Protein 7NP9 (pdb70)

Radius of gyration: 13.71 Å; Cα contacts (8 Å, |Δi|>4): 344; chains: 1; bounding box: 29×24×45 Å

Sequence (123 aa):
MQVQLVETGGGLLVQAGGSLRLSSCAAASGNINSSFNAMGWFRQAPGKQQRELVAAITFGGRRTNYADSVKKGRFTISRDNTKGSVYLQMNSLKPEDTAVYYYCAASENNLLTGVWHYYWGRRGTQVTVSSLE

Structure (mmCIF, N/CA/C/O backbone):
data_7NP9
#
_entry.id   7NP9
#
_cell.length_a   82.781
_cell.length_b   82.781
_cell.length_c   72.456
_cell.angle_alpha   90.000
_cell.angle_beta   90.000
_cell.angle_gamma   90.000
#
_symmetry.space_group_name_H-M   'I 41 2 2'
#
loop_
_entity.id
_entity.type
_entity.pdbx_description
1 polymer hCR3Nb1
2 non-polymer 'SULFATE ION'
3 water water
#
loop_
_atom_site.group_PDB
_atom_site.id
_atom_site.type_symbol
_atom_site.label_atom_id
_atom_site.label_alt_id
_atom_site.label_comp_id
_atom_site.label_asym_id
_atom_site.label_entity_id
_atom_site.label_seq_id
_atom_site.pdbx_PDB_ins_code
_atom_site.Cartn_x
_atom_site.Cartn_y
_atom_site.Cartn_z
_atom_site.occupancy
_atom_site.B_iso_or_equiv
_atom_site.auth_seq_id
_atom_site.auth_comp_id
_atom_site.auth_asym_id
_atom_site.auth_atom_id
_atom_site.pdbx_PDB_model_num
ATOM 1 N N . MET A 1 1 ? 25.32740 -12.59011 -43.84581 1.000 32.12729 1 MET C N 1
ATOM 2 C CA . MET A 1 1 ? 24.59376 -13.02435 -42.61745 1.000 32.11516 1 MET C CA 1
ATOM 3 C C . MET A 1 1 ? 23.46001 -12.04208 -42.32230 1.000 32.10699 1 MET C C 1
ATOM 4 O O . MET A 1 1 ? 23.62577 -10.83065 -42.44409 1.000 32.03332 1 MET C O 1
ATOM 20 N N . GLN A 1 2 ? 22.31212 -12.58179 -41.93353 1.000 31.81575 2 GLN C N 1
ATOM 21 C CA . GLN A 1 2 ? 21.19008 -11.76212 -41.49273 1.000 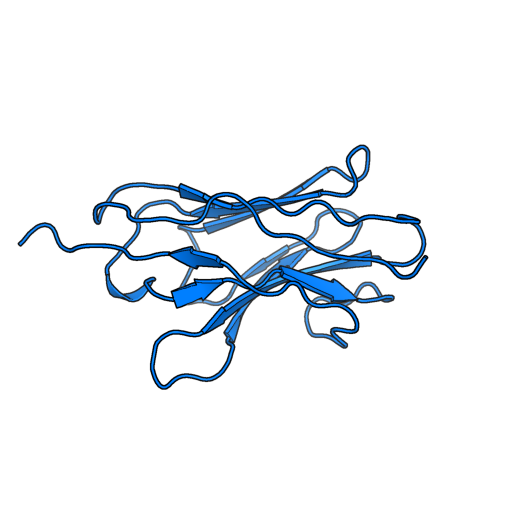33.61466 2 GLN C CA 1
ATOM 22 C C . GLN A 1 2 ? 21.54282 -11.05178 -40.19149 1.000 27.66006 2 GLN C C 1
ATOM 23 O O . GLN A 1 2 ? 22.29163 -11.57732 -39.36769 1.000 26.62020 2 GLN C O 1
ATOM 37 N N . VAL A 1 3 ? 20.99226 -9.84274 -40.00921 1.000 21.56379 3 VAL C N 1
ATOM 38 C CA . VAL A 1 3 ? 21.19631 -9.10922 -38.76799 1.000 20.56683 3 VAL C CA 1
ATOM 39 C C . VAL A 1 3 ? 20.69132 -9.93817 -37.60136 1.000 17.03511 3 VAL C C 1
ATOM 40 O O . VAL A 1 3 ? 19.59265 -10.51353 -37.65119 1.000 19.24378 3 VAL C O 1
ATOM 53 N N . GLN A 1 4 ? 21.49503 -9.98188 -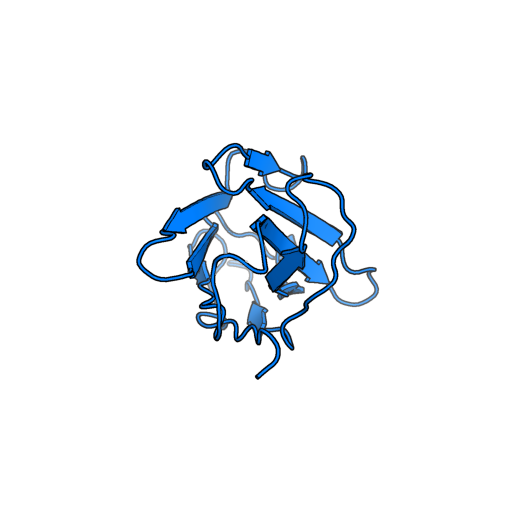36.52103 1.000 16.53450 4 GLN C N 1
ATOM 54 C CA . GLN A 1 4 ? 21.16600 -10.69838 -35.29566 1.000 16.39706 4 GLN C CA 1
ATOM 55 C C . GLN A 1 4 ? 21.28700 -9.78234 -34.07889 1.000 14.52419 4 GLN C C 1
ATOM 56 O O . GLN A 1 4 ? 22.23971 -9.02739 -33.94954 1.000 14.77773 4 GLN C O 1
ATOM 70 N N . LEU A 1 5 ? 20.33901 -9.89458 -33.16203 1.000 13.85340 5 LEU C N 1
ATOM 71 C CA . LEU A 1 5 ? 20.26657 -9.06374 -31.96579 1.000 13.25380 5 LEU C CA 1
ATOM 72 C C . LEU A 1 5 ? 20.45382 -9.94564 -30.73915 1.000 13.90405 5 LEU C C 1
ATOM 73 O O . LEU A 1 5 ? 19.75377 -10.94599 -30.59277 1.000 16.14178 5 LEU C O 1
ATOM 89 N N . VAL A 1 6 ? 21.38462 -9.57075 -29.86076 1.000 14.89506 6 VAL C N 1
ATOM 90 C CA . VAL A 1 6 ? 21.62271 -10.26628 -28.59250 1.000 16.30419 6 VAL C CA 1
ATOM 91 C C . VAL A 1 6 ? 21.60344 -9.24806 -27.46516 1.000 15.40076 6 VAL C C 1
ATOM 92 O O . VAL A 1 6 ? 22.43943 -8.33759 -27.43417 1.000 17.35231 6 VAL C O 1
ATOM 105 N N . GLU A 1 7 ? 20.65852 -9.39739 -26.54248 1.000 13.49421 7 GLU C N 1
ATOM 106 C CA . GLU A 1 7 ? 20.52677 -8.46060 -25.44341 1.000 12.66044 7 GLU C CA 1
ATOM 107 C C . GLU A 1 7 ? 21.46556 -8.87204 -24.31906 1.000 13.22383 7 GLU C C 1
ATOM 108 O O . GLU A 1 7 ? 21.62663 -10.05766 -24.05229 1.000 17.72114 7 GLU C O 1
ATOM 120 N N . THR A 1 8 ? 22.06157 -7.89319 -23.64575 1.000 13.55145 8 THR C N 1
ATOM 121 C CA . THR A 1 8 ? 22.88854 -8.14191 -22.47145 1.000 15.35042 8 THR C CA 1
ATOM 122 C C . THR A 1 8 ? 22.40839 -7.22248 -21.35405 1.000 15.03572 8 THR C C 1
ATOM 123 O O . THR A 1 8 ? 21.77182 -6.19423 -21.58909 1.000 14.55369 8 THR C O 1
ATOM 134 N N . GLY A 1 9 ? 22.71937 -7.60929 -20.12474 1.000 16.86193 9 GLY C N 1
ATOM 135 C CA . GLY A 1 9 ? 22.45657 -6.77793 -18.96580 1.000 16.55312 9 GLY C CA 1
ATOM 136 C C . GLY A 1 9 ? 21.33939 -7.23831 -18.05511 1.000 18.08907 9 GLY C C 1
ATOM 137 O O . GLY A 1 9 ? 21.16504 -6.65611 -16.96808 1.000 19.09244 9 GLY C O 1
ATOM 141 N N . GLY A 1 10 ? 20.59066 -8.26226 -18.43280 1.000 19.24235 10 GLY C N 1
ATOM 142 C CA . GLY A 1 10 ? 19.48705 -8.70354 -17.60139 1.000 20.16131 10 GLY C CA 1
ATOM 143 C C . GLY A 1 10 ? 19.94213 -9.28704 -16.27282 1.000 19.79982 10 GLY C C 1
ATOM 144 O O . GLY A 1 10 ? 21.09357 -9.70347 -16.08525 1.000 22.23469 10 GLY C O 1
ATOM 148 N N . GLY A 1 11 ? 19.02361 -9.28061 -15.31366 1.000 19.08799 11 GLY C N 1
ATOM 149 C CA . GLY A 1 11 ? 19.25753 -9.96214 -14.05923 1.000 20.44512 11 GLY C CA 1
ATOM 150 C C . GLY A 1 11 ? 18.28704 -9.51018 -12.98058 1.000 22.04859 11 GLY C C 1
ATOM 151 O O . GLY A 1 11 ? 17.21778 -8.97381 -13.26189 1.000 20.46130 11 GLY C O 1
ATOM 155 N N . LEU A 1 12 ? 18.67579 -9.78770 -11.74021 1.000 26.18039 12 LEU C N 1
ATOM 156 C CA A LEU A 1 12 ? 17.87393 -9.42386 -10.58724 0.512 27.47126 12 LEU C CA 1
ATOM 157 C CA B LEU A 1 12 ? 17.87185 -9.42399 -10.58516 0.488 27.79565 12 LEU C CA 1
ATOM 158 C C . LEU A 1 12 ? 18.33328 -8.06761 -10.07098 1.000 28.41990 12 LEU C C 1
ATOM 159 O O . LEU A 1 12 ? 19.53482 -7.80547 -9.96446 1.000 33.65438 12 LEU C O 1
ATOM 188 N N . VAL A 1 13 ? 17.37093 -7.20791 -9.74129 1.000 23.74281 13 VAL C N 1
ATOM 189 C CA . VAL A 1 13 ? 17.64502 -5.85253 -9.28107 1.000 22.58074 13 VAL C CA 1
ATOM 190 C C . VAL A 1 13 ? 16.66906 -5.50266 -8.16639 1.000 20.11633 13 VAL C C 1
ATOM 191 O O . VAL A 1 13 ? 15.53203 -5.98316 -8.12841 1.000 19.30230 13 VAL C O 1
ATOM 204 N N . GLN A 1 14 ? 17.13349 -4.68237 -7.23316 1.000 19.43088 14 GLN C N 1
ATOM 205 C CA . GLN A 1 14 ? 16.28539 -4.26463 -6.13041 1.000 17.85024 14 GLN C CA 1
ATOM 206 C C . GLN A 1 14 ? 15.44394 -3.06393 -6.53312 1.000 18.69107 14 GLN C C 1
ATOM 207 O O . GLN A 1 14 ? 15.91933 -2.16794 -7.22937 1.000 18.60914 14 GLN C O 1
ATOM 221 N N . ALA A 1 15 ? 14.18433 -3.04711 -6.08453 1.000 18.99063 15 ALA C N 1
ATOM 222 C CA . ALA A 1 15 ? 13.31614 -1.90138 -6.32707 1.000 19.84623 15 ALA C CA 1
ATOM 223 C C . ALA A 1 15 ? 13.99103 -0.61176 -5.86447 1.000 18.82202 15 ALA C C 1
ATOM 224 O O . ALA A 1 15 ? 14.59841 -0.55691 -4.78708 1.000 19.80565 15 ALA C O 1
ATOM 231 N N . GLY A 1 16 ? 13.83573 0.43944 -6.67272 1.000 17.47547 16 GLY C N 1
ATOM 232 C CA . GLY A 1 16 ? 14.51368 1.69617 -6.48116 1.000 16.84188 16 GLY C CA 1
ATOM 233 C C . GLY A 1 16 ? 15.85968 1.76923 -7.14276 1.000 16.51237 16 GLY C C 1
ATOM 234 O O 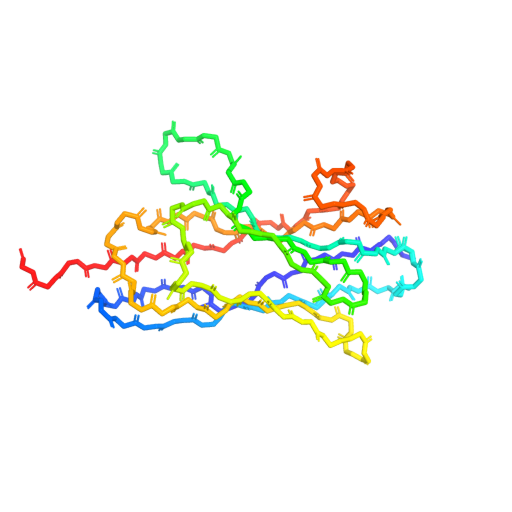. GLY A 1 16 ? 16.39420 2.87098 -7.30479 1.000 18.11277 16 GLY C O 1
ATOM 238 N N . GLY A 1 17 ? 16.40515 0.63145 -7.56334 1.000 17.38172 17 GLY C N 1
ATOM 239 C CA . GLY A 1 17 ? 17.68971 0.59020 -8.21245 1.000 17.11988 17 GLY C CA 1
ATOM 240 C C . GLY A 1 17 ? 17.55972 0.85328 -9.69501 1.000 14.32928 17 GLY C C 1
ATOM 241 O O . GLY A 1 17 ? 16.53207 1.31438 -10.19578 1.000 15.19303 17 GLY C O 1
ATOM 245 N N . SER A 1 18 ? 18.63084 0.52686 -10.40301 1.000 13.91815 18 SER C N 1
ATOM 246 C CA . SER A 1 18 ? 18.72475 0.81955 -11.82376 1.000 15.02121 18 SER C CA 1
ATOM 247 C C . SER A 1 18 ? 19.46087 -0.29353 -12.54851 1.000 13.57092 18 SER C C 1
ATOM 248 O O . SER A 1 18 ? 20.16470 -1.10563 -11.94436 1.000 15.18835 18 SER C O 1
ATOM 256 N N . LEU A 1 19 ? 19.27163 -0.33715 -13.86175 1.000 13.83474 19 LEU C N 1
ATOM 257 C CA . LEU A 1 19 ? 19.86377 -1.38020 -14.68069 1.000 13.30569 19 LEU C CA 1
ATOM 258 C C . LEU A 1 19 ? 19.95500 -0.82220 -16.08885 1.000 12.69701 19 LEU C C 1
ATOM 259 O O . LEU A 1 19 ? 19.03188 -0.14809 -16.54499 1.000 14.56606 19 LEU C O 1
ATOM 275 N N . ARG A 1 20 ? 21.04273 -1.13448 -16.77930 1.000 11.68414 20 ARG C N 1
ATOM 276 C CA . ARG A 1 20 ? 21.21730 -0.81806 -18.19089 1.000 11.75681 20 ARG C CA 1
ATOM 277 C C . ARG A 1 20 ? 21.18654 -2.10352 -19.00067 1.000 11.52430 20 ARG C C 1
ATOM 278 O O . ARG A 1 20 ? 21.95416 -3.03783 -18.72019 1.000 13.07421 20 ARG C O 1
ATOM 299 N N . LEU A 1 21 ? 20.30253 -2.15208 -20.00005 1.000 10.84377 21 LEU C N 1
ATOM 300 C CA . LEU A 1 21 ? 20.31780 -3.21094 -20.98992 1.000 11.18855 21 LEU C CA 1
ATOM 301 C C . LEU A 1 21 ? 20.99229 -2.67840 -22.24738 1.000 10.18528 21 LEU C C 1
ATOM 302 O O . LEU A 1 21 ? 20.87015 -1.49697 -22.58302 1.000 11.03215 21 LEU C O 1
ATOM 318 N N . SER A 1 22 ? 21.67573 -3.56669 -22.96125 1.000 10.78198 22 SER C N 1
ATOM 319 C CA A SER A 1 22 ? 22.36909 -3.20963 -24.19189 0.675 10.82779 22 SER C CA 1
ATOM 320 C CA B SER A 1 22 ? 22.33888 -3.19276 -24.19930 0.325 12.59235 22 SER C CA 1
ATOM 321 C C . SER A 1 22 ? 22.08203 -4.25904 -25.25234 1.000 12.00045 22 SER C C 1
ATOM 322 O O . SER A 1 22 ? 21.80957 -5.41769 -24.95063 1.000 13.32049 22 SER C O 1
ATOM 337 N N . CYS A 1 23 ? 22.16930 -3.84573 -26.50583 1.000 11.62820 23 CYS C N 1
ATOM 338 C CA . CYS A 1 23 ? 22.04572 -4.78833 -27.60148 1.000 12.49311 23 CYS C CA 1
ATOM 339 C C . CYS A 1 23 ? 22.87929 -4.28652 -28.75835 1.000 14.48696 23 CYS C C 1
ATOM 340 O O . CYS A 1 23 ? 22.70979 -3.15076 -29.19368 1.000 13.43314 23 CYS C O 1
ATOM 348 N N A ALA A 1 24 ? 23.78971 -5.14584 -29.17840 0.569 17.75869 24 ALA C N 1
ATOM 349 N N B ALA A 1 24 ? 23.73600 -5.13729 -29.31529 0.431 16.15119 24 ALA C N 1
ATOM 350 C CA A ALA A 1 24 ? 24.52652 -4.98528 -30.40772 0.569 20.04717 24 ALA C CA 1
ATOM 351 C CA B ALA A 1 24 ? 24.60380 -4.74912 -30.42968 0.431 18.16296 24 ALA C CA 1
ATOM 352 C C A ALA A 1 24 ? 23.77826 -5.72980 -31.50306 0.569 16.26791 24 ALA C C 1
ATOM 353 C C B ALA A 1 24 ? 24.31958 -5.64434 -31.63340 0.431 16.60846 24 ALA C C 1
ATOM 354 O O A ALA A 1 24 ? 23.37380 -6.90044 -31.34291 0.569 14.37590 24 ALA C O 1
ATOM 355 O O B ALA A 1 24 ? 24.71949 -6.81064 -31.64642 0.431 16.57023 24 ALA C O 1
ATOM 368 N N . ALA A 1 25 ? 23.64100 -5.07517 -32.63384 1.000 14.32030 25 ALA C N 1
ATOM 369 C CA . ALA A 1 25 ? 23.15312 -5.76263 -33.80814 1.000 13.74354 25 ALA C CA 1
ATOM 370 C C . ALA A 1 25 ? 24.32991 -6.16353 -34.67786 1.000 13.56678 25 ALA C C 1
ATOM 371 O O . ALA A 1 25 ? 25.17836 -5.33657 -35.03638 1.000 15.33490 25 ALA C O 1
ATOM 379 N N . SER A 1 26 ? 24.39616 -7.44205 -35.00031 1.000 12.81310 26 SER C N 1
ATOM 380 C CA . SER A 1 26 ? 25.44209 -7.89414 -35.89403 1.000 12.42076 26 SER C CA 1
ATOM 381 C C . SER A 1 26 ? 25.05841 -7.66642 -37.34850 1.000 14.30319 26 SER C C 1
ATOM 382 O O . SER A 1 26 ? 23.88684 -7.55542 -37.71902 1.000 20.12234 26 SER C O 1
ATOM 390 N N . GLY A 1 27 ? 26.08014 -7.62654 -38.18286 1.000 12.98341 27 GLY C N 1
ATOM 391 C CA . GLY A 1 27 ? 25.87912 -7.45866 -39.60689 1.000 14.17356 27 GLY C CA 1
ATOM 392 C C . GLY A 1 27 ? 25.92116 -6.00885 -40.02311 1.000 12.12749 27 GLY C C 1
ATOM 393 O O . GLY A 1 27 ? 26.56899 -5.18521 -39.37690 1.000 12.21052 27 GLY C O 1
ATOM 397 N N . ASN A 1 28 ? 25.22262 -5.70512 -41.11326 1.000 11.52186 28 ASN C N 1
ATOM 398 C CA . ASN A 1 28 ? 25.33098 -4.42139 -41.79743 1.000 10.61548 28 ASN C CA 1
ATOM 399 C C . ASN A 1 28 ? 24.38458 -3.41013 -41.15644 1.000 10.84086 28 ASN C C 1
ATOM 400 O O . ASN A 1 28 ? 23.17045 -3.52599 -41.29662 1.000 12.00529 28 ASN C O 1
ATOM 411 N N . ILE A 1 29 ? 24.95117 -2.37410 -40.53081 1.000 11.78489 29 ILE C N 1
ATOM 412 C CA . ILE A 1 29 ? 24.16702 -1.29658 -39.92050 1.000 13.51282 29 ILE C CA 1
ATOM 413 C C . ILE A 1 29 ? 23.22960 -0.62689 -40.91850 1.000 14.35142 29 ILE C C 1
ATOM 414 O O . ILE A 1 29 ? 22.18719 -0.09423 -40.52633 1.000 17.27891 29 ILE C O 1
ATOM 430 N N . ASN A 1 30 ? 23.57308 -0.61601 -42.21063 1.000 14.77817 30 ASN C N 1
ATOM 431 C CA . ASN A 1 30 ? 22.67121 -0.00585 -43.18408 1.000 16.78989 30 ASN C CA 1
ATOM 432 C C . ASN A 1 30 ? 21.36099 -0.76449 -43.31556 1.000 16.10009 30 ASN C C 1
ATOM 433 O O . ASN A 1 30 ? 20.37151 -0.18017 -43.76689 1.000 20.05014 30 ASN C O 1
ATOM 444 N N A SER A 1 31 ? 21.29461 -2.05224 -42.92047 0.669 14.17331 31 SER C N 1
ATOM 445 N N B SER A 1 31 ? 21.35548 -2.04180 -42.98392 0.331 15.08409 31 SER C N 1
ATOM 446 C CA A SER A 1 31 ? 20.10199 -2.90193 -43.08174 0.669 15.70450 31 SER C CA 1
ATOM 447 C CA B SER A 1 31 ? 20.14817 -2.82150 -43.17020 0.331 15.83601 31 SER C CA 1
ATOM 448 C C A SER A 1 31 ? 19.06685 -2.75905 -41.98030 0.669 16.21259 31 SER C C 1
ATOM 449 C C B SER A 1 31 ? 19.00953 -2.28268 -42.31755 0.331 11.23685 31 SER C C 1
ATOM 450 O O A 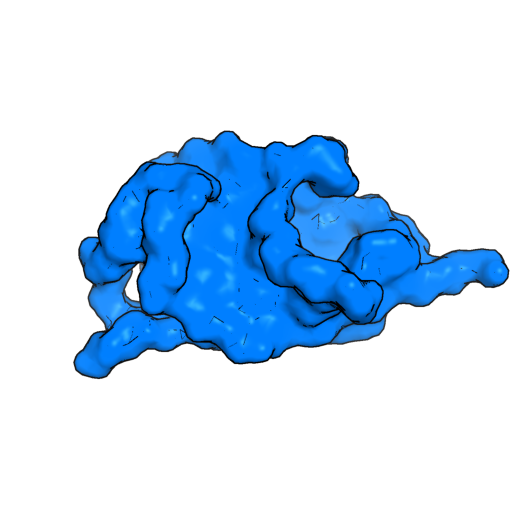SER A 1 31 ? 18.07618 -3.53648 -41.91378 0.669 16.01462 31 SER C O 1
ATOM 451 O O B SER A 1 31 ? 17.87312 -2.24165 -42.78511 0.331 7.76761 31 SER C O 1
ATOM 466 N N . PHE A 1 32 ? 19.29617 -1.83466 -41.07122 1.000 10.94851 32 PHE C N 1
ATOM 467 C CA . PHE A 1 32 ? 18.27679 -1.52107 -40.08318 1.000 10.99387 32 PHE C CA 1
ATOM 468 C C . PHE A 1 32 ? 18.34276 -0.05827 -39.69611 1.000 9.88084 32 PHE C C 1
ATOM 469 O O . PHE A 1 32 ? 19.33441 0.63057 -39.90945 1.000 11.45312 32 PHE C O 1
ATOM 487 N N . ASN A 1 33 ? 17.24810 0.41254 -39.11392 1.000 9.84320 33 ASN C N 1
ATOM 488 C CA . ASN A 1 33 ? 17.13365 1.81208 -38.73526 1.000 9.45792 33 ASN C CA 1
ATOM 489 C C . ASN A 1 33 ? 16.54753 1.89980 -37.33213 1.000 9.21211 33 ASN C C 1
ATOM 490 O O . ASN A 1 33 ? 17.30226 1.95641 -36.35758 1.000 10.57117 33 ASN C O 1
ATOM 501 N N . ALA A 1 34 ? 15.21882 1.89114 -37.21145 1.000 9.28602 34 ALA C N 1
ATOM 502 C CA . ALA A 1 34 ? 14.61206 1.98984 -35.88906 1.000 9.17101 34 ALA C CA 1
ATOM 503 C C . ALA A 1 34 ? 14.93986 0.76576 -35.04774 1.000 8.49641 34 ALA C C 1
ATOM 504 O O . ALA A 1 34 ? 15.01880 -0.35847 -35.53960 1.000 9.07923 34 ALA C O 1
ATOM 511 N N . MET A 1 35 ? 15.13883 1.01501 -33.75180 1.000 8.79652 35 MET C N 1
ATOM 512 C CA . MET A 1 35 ? 15.34855 -0.03741 -32.78840 1.000 8.98820 35 MET C CA 1
ATOM 513 C C . MET A 1 35 ? 14.41156 0.23323 -31.61658 1.000 9.23097 35 MET C C 1
ATOM 514 O O . MET A 1 35 ? 14.00477 1.35603 -31.36414 1.000 10.02881 35 MET C O 1
ATOM 528 N N . GLY A 1 36 ? 14.07919 -0.81414 -30.88303 1.000 10.20511 36 GLY C N 1
ATOM 529 C CA . GLY A 1 36 ? 13.18694 -0.66020 -29.75278 1.000 11.71497 36 GLY C CA 1
ATOM 530 C C . GLY A 1 36 ? 13.40991 -1.73254 -28.71799 1.000 10.39999 36 GLY C C 1
ATOM 531 O O . GLY A 1 36 ? 14.05472 -2.75370 -28.95781 1.000 11.21341 36 GLY C O 1
ATOM 535 N N . TRP A 1 37 ? 12.82850 -1.47504 -27.55257 1.000 8.61750 37 TRP C N 1
ATOM 536 C CA . TRP A 1 37 ? 12.78460 -2.42948 -26.45570 1.000 8.74005 37 TRP C CA 1
ATOM 537 C C . TRP A 1 37 ? 11.33233 -2.72887 -26.13945 1.000 9.57400 37 TRP C C 1
ATOM 538 O O . TRP A 1 37 ? 10.53665 -1.81964 -25.87567 1.000 9.82316 37 TRP C O 1
ATOM 559 N N . PHE A 1 38 ? 11.02032 -4.01781 -26.14530 1.000 9.54661 38 PHE C N 1
ATOM 560 C CA . PHE A 1 38 ? 9.73649 -4.56176 -25.75016 1.000 9.59868 38 PHE C CA 1
ATOM 561 C C . PHE A 1 38 ? 9.91701 -5.25523 -24.41012 1.000 9.42675 38 PHE C C 1
ATOM 562 O O . PHE A 1 38 ? 11.01447 -5.71784 -24.10059 1.000 10.80949 38 PHE C O 1
ATOM 579 N N . ARG A 1 39 ? 8.84193 -5.35264 -23.65114 1.000 9.58086 39 ARG C N 1
ATOM 580 C CA . ARG A 1 39 ? 8.87820 -6.15094 -22.43964 1.000 10.28915 39 ARG C CA 1
ATOM 581 C C . ARG A 1 39 ? 7.61393 -6.97010 -22.32312 1.000 9.71501 39 ARG C C 1
ATOM 582 O O . ARG A 1 39 ? 6.51574 -6.48553 -22.61246 1.000 11.07992 39 ARG C O 1
ATOM 603 N N . GLN A 1 40 ? 7.78722 -8.20055 -21.86502 1.000 9.49917 40 GLN C N 1
ATOM 604 C CA . GLN A 1 40 ? 6.69040 -9.13742 -21.65998 1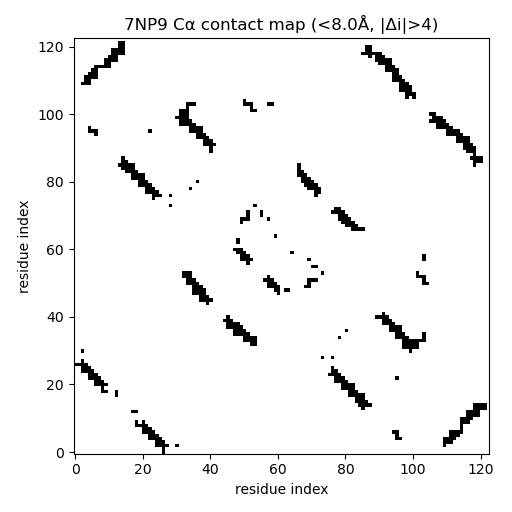.000 9.30256 40 GLN C CA 1
ATOM 605 C C . GLN A 1 40 ? 6.70788 -9.59465 -20.20758 1.000 9.40552 40 GLN C C 1
ATOM 606 O O . GLN A 1 40 ? 7.53850 -10.43017 -19.83293 1.000 10.29264 40 GLN C O 1
ATOM 620 N N . ALA A 1 41 ? 5.81000 -9.03603 -19.39622 1.000 10.18659 41 ALA C N 1
ATOM 621 C CA . ALA A 1 41 ? 5.61757 -9.48999 -18.03829 1.000 10.84250 41 ALA C CA 1
ATOM 622 C C . ALA A 1 41 ? 4.79299 -10.76631 -18.07806 1.000 10.86020 41 ALA C C 1
ATOM 623 O O . ALA A 1 41 ? 4.13749 -11.07672 -19.07473 1.000 10.94117 41 ALA C O 1
ATOM 630 N N . PRO A 1 42 ? 4.82279 -11.55783 -17.00959 1.000 10.89491 42 PRO C N 1
ATOM 631 C CA . PRO A 1 42 ? 4.05921 -12.80815 -17.03224 1.000 11.91583 42 PRO C CA 1
ATOM 632 C C . PRO A 1 42 ? 2.58830 -12.55904 -17.31470 1.000 10.84901 42 PRO C C 1
ATOM 633 O O . PRO A 1 42 ? 1.95914 -11.68199 -16.72157 1.000 11.52686 42 PRO C O 1
ATOM 644 N N . GLY A 1 43 ? 2.04426 -13.31425 -18.26783 1.000 10.74783 43 GLY C N 1
ATOM 645 C CA . GLY A 1 43 ? 0.65704 -13.17713 -18.63804 1.000 11.53371 43 GLY C CA 1
ATOM 646 C C . GLY A 1 43 ? 0.37104 -12.13209 -19.69620 1.000 10.57108 43 GLY C C 1
ATOM 647 O O . GLY A 1 43 ? -0.77236 -12.03732 -20.13994 1.000 13.76067 43 GLY C O 1
ATOM 651 N N . LYS A 1 44 ? 1.35741 -11.31662 -20.07509 1.000 10.65271 44 LYS C N 1
ATOM 652 C CA . LYS A 1 44 ? 1.12466 -10.14915 -20.90287 1.000 10.55373 44 LYS C CA 1
ATOM 653 C C . LYS A 1 44 ? 1.62492 -10.36121 -22.31754 1.000 10.51085 44 LYS C C 1
ATOM 654 O O . LYS A 1 44 ? 2.44453 -11.23480 -22.59400 1.000 10.78694 44 LYS C O 1
ATOM 673 N N . GLN A 1 45 ? 1.14343 -9.50274 -23.22477 1.000 10.48126 45 GLN C N 1
ATOM 674 C CA A GLN A 1 45 ? 1.73182 -9.40536 -24.55274 0.609 11.36842 45 GLN C CA 1
ATOM 675 C CA B GLN A 1 45 ? 1.73814 -9.41216 -24.55117 0.391 11.90092 45 GLN C CA 1
ATOM 676 C C . GLN A 1 45 ? 3.07039 -8.67971 -24.46479 1.000 10.44588 45 GLN C C 1
ATOM 677 O O . GLN A 1 45 ? 3.33929 -7.94060 -23.51894 1.000 13.07927 45 GLN C O 1
ATOM 702 N N . ARG A 1 46 ? 3.91851 -8.87755 -25.47793 1.000 9.80519 46 ARG C N 1
ATOM 703 C CA . ARG A 1 46 ? 5.11843 -8.04827 -25.58268 1.000 9.41076 46 ARG C CA 1
ATOM 704 C C . ARG A 1 46 ? 4.67098 -6.61247 -25.81420 1.000 9.98644 46 ARG C C 1
ATOM 705 O O . ARG A 1 46 ? 3.96204 -6.32074 -26.77390 1.000 12.30615 46 ARG C O 1
ATOM 726 N N . GLU A 1 47 ? 5.10473 -5.71311 -24.95085 1.000 9.84881 47 GLU C N 1
ATOM 727 C CA . GLU A 1 47 ? 4.72701 -4.30190 -24.95764 1.000 10.56574 47 GLU C CA 1
ATOM 728 C C . GLU A 1 47 ? 5.92455 -3.45500 -25.34704 1.000 9.71847 47 GLU C C 1
ATOM 729 O O . GLU A 1 47 ? 6.97514 -3.56017 -24.72436 1.000 10.20453 47 GLU C O 1
ATOM 741 N N . LEU A 1 48 ? 5.77976 -2.62354 -26.37010 1.000 10.16983 48 LEU C N 1
ATOM 742 C CA . LEU A 1 48 ? 6.84776 -1.71789 -26.76186 1.000 10.15034 48 LEU C CA 1
ATOM 743 C C . LEU A 1 48 ? 6.92685 -0.61707 -25.71756 1.000 10.50956 48 LEU C C 1
ATOM 744 O O . LEU A 1 48 ? 5.93404 0.09148 -25.48276 1.000 13.25363 48 LEU C O 1
ATOM 760 N N . VAL A 1 49 ? 8.07437 -0.49244 -25.06183 1.000 10.27202 49 VAL C N 1
ATOM 761 C CA . VAL A 1 49 ? 8.20368 0.55373 -24.06381 1.000 11.67459 49 VAL C CA 1
ATOM 762 C C . VAL A 1 49 ? 9.12533 1.69874 -24.48110 1.000 9.78467 49 VAL C C 1
ATOM 763 O O . VAL A 1 49 ? 9.00435 2.79493 -23.91868 1.000 9.79112 49 VAL C O 1
ATOM 776 N N . ALA A 1 50 ? 10.02136 1.49930 -25.44973 1.000 10.19173 50 ALA C N 1
ATOM 777 C CA . ALA A 1 50 ? 10.87164 2.58886 -25.91676 1.000 9.65736 50 ALA C CA 1
ATOM 778 C C . ALA A 1 50 ? 11.34746 2.26087 -27.31740 1.000 9.44944 50 ALA C C 1
ATOM 779 O O . ALA A 1 50 ? 11.67252 1.11735 -27.60620 1.000 9.87497 50 ALA C O 1
ATOM 786 N N . ALA A 1 51 ? 11.39389 3.27296 -28.16690 1.000 9.17880 51 ALA C N 1
ATOM 787 C CA . ALA A 1 51 ? 11.87258 3.10557 -29.53401 1.000 9.11605 51 ALA C CA 1
ATOM 788 C C . ALA A 1 51 ? 12.66978 4.33407 -29.93663 1.000 9.10931 51 ALA C C 1
ATOM 789 O O . ALA A 1 51 ? 12.48551 5.41794 -29.39068 1.000 10.39898 51 ALA C O 1
ATOM 796 N N . ILE A 1 52 ? 13.56285 4.15278 -30.91471 1.000 8.64115 52 ILE C N 1
ATOM 797 C CA . ILE A 1 52 ? 14.51206 5.19868 -31.30302 1.000 9.39600 52 ILE C CA 1
ATOM 798 C C . ILE A 1 52 ? 14.77019 5.10351 -32.79929 1.000 9.63816 52 ILE C C 1
ATOM 799 O O . ILE A 1 52 ? 14.99505 4.02262 -33.32604 1.000 9.32279 52 ILE C O 1
ATOM 815 N N . THR A 1 53 ? 14.72411 6.23920 -33.47068 1.000 9.12687 53 THR C N 1
ATOM 816 C CA . THR A 1 53 ? 15.03445 6.29489 -34.89200 1.000 9.47142 53 THR C CA 1
ATOM 817 C C . THR A 1 53 ? 16.54665 6.20921 -35.07717 1.000 9.40996 53 THR C C 1
ATOM 818 O O . THR A 1 53 ? 17.33192 6.33320 -34.13533 1.000 9.81031 53 THR C O 1
ATOM 829 N N . PHE A 1 54 ? 16.96524 6.02109 -36.32869 1.000 9.55984 54 PHE C N 1
ATOM 830 C CA . PHE A 1 54 ? 18.39577 5.95269 -36.60066 1.000 10.76266 54 PHE C CA 1
ATOM 831 C C . PHE A 1 54 ? 19.13696 7.19044 -36.11128 1.000 11.27165 54 PHE C C 1
ATOM 832 O O . PHE A 1 54 ? 20.25190 7.08599 -35.58527 1.000 12.08766 54 PHE C O 1
ATOM 849 N N . GLY A 1 55 ? 18.52960 8.36799 -36.27379 1.000 11.67010 55 GLY C N 1
ATOM 850 C CA . GLY A 1 55 ? 19.08511 9.63791 -35.85492 1.000 12.91777 55 GLY C CA 1
ATOM 851 C C . GLY A 1 55 ? 18.89008 9.98460 -34.39131 1.000 13.77749 55 GLY C C 1
ATOM 852 O O . GLY A 1 55 ? 19.31804 11.06035 -33.96451 1.000 16.09239 55 GLY C O 1
ATOM 856 N N . GLY A 1 56 ? 18.23347 9.13727 -33.61402 1.000 13.62866 56 GLY C N 1
ATOM 857 C CA . GLY A 1 56 ? 18.17937 9.32400 -32.18107 1.000 14.17958 56 GLY C CA 1
ATOM 858 C C . GLY A 1 56 ? 16.91032 9.90102 -31.61145 1.000 14.61694 56 GLY C C 1
ATOM 859 O O . GLY A 1 56 ? 16.88412 10.23307 -30.41719 1.000 15.49777 56 GLY C O 1
ATOM 863 N N . ARG A 1 57 ? 15.86033 10.05766 -32.41002 1.000 13.27700 57 ARG C N 1
ATOM 864 C CA A ARG A 1 57 ? 14.59479 10.56751 -31.89452 0.475 13.73710 57 ARG C CA 1
ATOM 865 C CA B ARG A 1 57 ? 14.60627 10.57117 -31.87009 0.525 13.39873 57 ARG C CA 1
ATOM 866 C C . ARG A 1 57 ? 13.82883 9.44031 -31.22440 1.000 12.47776 57 ARG C C 1
ATOM 867 O O . ARG A 1 57 ? 13.81813 8.30952 -31.71771 1.000 12.48122 57 ARG C O 1
ATOM 908 N N . THR A 1 58 ? 13.18700 9.74276 -30.09247 1.000 13.09611 58 THR C N 1
ATOM 909 C CA . THR A 1 58 ? 12.66813 8.69058 -29.22898 1.000 11.60479 58 THR C CA 1
ATOM 910 C C . THR A 1 58 ? 11.17017 8.78827 -28.99325 1.000 11.87457 58 THR C C 1
ATOM 911 O O . THR A 1 58 ? 10.56146 9.85905 -29.09195 1.000 13.32268 58 THR C O 1
ATOM 922 N N . ASN A 1 59 ? 10.60589 7.65125 -28.57487 1.000 11.46376 59 ASN C N 1
ATOM 923 C CA . ASN A 1 59 ? 9.24008 7.60636 -28.10465 1.000 12.02197 59 ASN C CA 1
ATOM 924 C C . ASN A 1 59 ? 9.13881 6.56296 -27.00856 1.000 10.85691 59 ASN C C 1
ATOM 925 O O . ASN A 1 59 ? 9.67896 5.46920 -27.14298 1.000 11.43161 59 ASN C O 1
ATOM 936 N N . TYR A 1 60 ? 8.38228 6.87629 -25.96156 1.000 10.94196 60 TYR C N 1
ATOM 937 C CA . TYR A 1 60 ? 8.27764 6.02023 -24.79027 1.000 10.61793 60 TYR C CA 1
ATOM 938 C C . TYR A 1 60 ? 6.83222 5.66389 -24.50299 1.000 11.01747 60 TYR C C 1
ATOM 939 O O . TYR A 1 60 ? 5.92358 6.47380 -24.68514 1.000 12.73858 60 TYR C O 1
ATOM 957 N N . ALA A 1 61 ? 6.64398 4.46744 -23.97255 1.000 10.76605 61 ALA C N 1
ATOM 958 C CA . ALA A 1 61 ? 5.37419 4.14873 -23.35894 1.000 12.26689 61 ALA C CA 1
ATOM 959 C C . ALA A 1 61 ? 5.17100 5.00674 -22.11794 1.000 11.34274 61 ALA C C 1
ATOM 960 O O . ALA A 1 61 ? 6.11188 5.29290 -21.37545 1.000 11.23517 61 ALA C O 1
ATOM 967 N N . ASP A 1 62 ? 3.92143 5.39294 -21.87850 1.000 11.04403 62 ASP C N 1
ATOM 968 C CA . ASP A 1 62 ? 3.61830 6.23451 -20.73294 1.000 12.14632 62 ASP C CA 1
ATOM 969 C C . ASP A 1 62 ? 4.06316 5.60098 -19.43916 1.000 14.87070 62 ASP C C 1
ATOM 970 O O . ASP A 1 62 ? 4.46925 6.32225 -18.51517 1.000 17.32907 62 ASP C O 1
ATOM 979 N N . SER A 1 63 ? 4.03359 4.26893 -19.37120 1.000 15.11089 63 SER C N 1
ATOM 980 C CA . SER A 1 63 ? 4.33916 3.56054 -18.13759 1.000 17.72424 63 SER C CA 1
ATOM 981 C C . SER A 1 63 ? 5.79832 3.67115 -17.71122 1.000 16.33895 63 SER C C 1
ATOM 982 O O . SER A 1 63 ? 6.11643 3.29765 -16.57138 1.000 17.70001 63 SER C O 1
ATOM 990 N N . VAL A 1 64 ? 6.69098 4.12256 -18.59197 1.000 14.02446 64 VAL C N 1
ATOM 991 C CA . VAL A 1 64 ? 8.11383 4.22665 -18.29460 1.000 13.00389 64 VAL C CA 1
ATOM 992 C C . VAL A 1 64 ? 8.64809 5.63813 -18.44381 1.000 13.25989 64 VAL C C 1
ATOM 993 O O . VAL A 1 64 ? 9.81830 5.87121 -18.16587 1.000 13.02233 64 VAL C O 1
ATOM 1006 N N . LYS A 1 65 ? 7.82305 6.58916 -18.85092 1.000 16.35592 65 LYS C N 1
ATOM 1007 C CA A LYS A 1 65 ? 8.30614 7.94581 -19.05086 0.598 17.49416 65 LYS C CA 1
ATOM 1008 C CA B LYS A 1 65 ? 8.30041 7.94955 -19.05276 0.402 17.89530 65 LYS C CA 1
ATOM 1009 C C . LYS A 1 65 ? 8.88150 8.52587 -17.77027 1.000 18.49972 65 LYS C C 1
ATOM 1010 O O . LYS A 1 65 ? 8.29790 8.39369 -16.68855 1.000 20.74039 65 LYS C O 1
ATOM 1047 N N . GLY A 1 66 ? 10.00930 9.21987 -17.90993 1.000 20.21761 66 GLY C N 1
ATOM 1048 C CA . GLY A 1 66 ? 10.67483 9.82372 -16.78807 1.000 19.95396 66 GLY C CA 1
ATOM 1049 C C . GLY A 1 66 ? 11.54982 8.88468 -16.01401 1.000 19.56813 66 GLY C C 1
ATOM 1050 O O . GLY A 1 66 ? 12.27270 9.33320 -15.11484 1.000 24.58418 66 GLY C O 1
ATOM 1054 N N . ARG A 1 67 ? 11.50899 7.60758 -16.31977 1.000 15.22645 67 ARG C N 1
ATOM 1055 C CA . ARG A 1 67 ? 12.33600 6.62575 -15.64758 1.000 14.15389 67 ARG C CA 1
ATOM 1056 C C . ARG A 1 67 ? 13.29070 5.89869 -16.57004 1.000 14.15964 67 ARG C C 1
ATOM 1057 O O . ARG A 1 67 ? 14.41113 5.58333 -16.17217 1.000 14.02564 67 ARG C O 1
ATOM 1078 N N . PHE A 1 68 ? 12.87172 5.57695 -17.78879 1.000 12.61219 68 PHE C N 1
ATOM 1079 C CA . PHE A 1 68 ? 13.70825 4.83950 -18.72256 1.000 13.38653 68 PHE C CA 1
ATOM 1080 C C . PHE A 1 68 ? 14.19262 5.78275 -19.81274 1.000 13.37318 68 PHE C C 1
ATOM 1081 O O . PHE A 1 68 ? 13.45024 6.66470 -20.24169 1.000 14.39258 68 PHE C O 1
ATOM 1098 N N . THR A 1 69 ? 15.41778 5.57922 -20.28824 1.000 11.24080 69 THR C N 1
ATOM 1099 C CA . THR A 1 69 ? 15.97366 6.34641 -21.40065 1.000 11.04209 69 THR C CA 1
ATOM 1100 C C . THR A 1 69 ? 16.53764 5.36042 -22.41550 1.000 11.28441 69 THR C C 1
ATOM 1101 O O . THR A 1 69 ? 17.38768 4.52307 -22.07685 1.000 11.36276 69 THR C O 1
ATOM 1112 N N . ILE A 1 70 ? 16.07648 5.47709 -23.65221 1.000 10.79067 70 ILE C N 1
ATOM 1113 C CA . ILE A 1 70 ? 16.65275 4.72949 -24.76720 1.000 10.36215 70 ILE C CA 1
ATOM 1114 C C . ILE A 1 70 ? 17.65233 5.62084 -25.50231 1.000 10.30398 70 ILE C C 1
ATOM 1115 O O . ILE A 1 70 ? 17.42328 6.82885 -25.65502 1.000 11.29657 70 ILE C O 1
ATOM 1131 N N . SER A 1 71 ? 18.79391 5.05204 -25.88312 1.000 10.11974 71 SER C N 1
ATOM 1132 C CA . SER A 1 71 ? 19.82553 5.76929 -26.61896 1.000 10.24008 71 SER C CA 1
ATOM 1133 C C . SER A 1 71 ? 20.50206 4.78412 -27.54804 1.000 10.13114 71 SER C C 1
ATOM 1134 O O . SER A 1 71 ? 20.28181 3.58099 -27.45660 1.000 10.60779 71 SER C O 1
ATOM 1142 N N . ARG A 1 72 ? 21.30298 5.30020 -28.46201 1.000 9.33551 72 ARG C N 1
ATOM 1143 C CA . ARG A 1 72 ? 21.97447 4.42800 -29.41151 1.000 10.34986 72 ARG C CA 1
ATOM 1144 C C . ARG A 1 72 ? 23.31821 5.00070 -29.78821 1.000 11.41351 72 ARG C C 1
ATOM 1145 O O . ARG A 1 72 ? 23.56225 6.19501 -29.62206 1.000 12.32970 72 ARG C O 1
ATOM 1166 N N . ASP A 1 73 ? 24.19437 4.12568 -30.27983 1.000 11.69126 73 ASP C N 1
ATOM 1167 C CA . ASP A 1 73 ? 25.49547 4.52217 -30.80767 1.000 13.29448 73 ASP C CA 1
ATOM 1168 C C . ASP A 1 73 ? 25.67259 3.74003 -32.10414 1.000 12.24588 73 ASP C C 1
ATOM 1169 O O . ASP A 1 73 ? 26.01282 2.55183 -32.08183 1.000 12.67232 73 ASP C O 1
ATOM 1178 N N . ASN A 1 74 ? 25.43857 4.39716 -33.23881 1.000 12.79121 74 ASN C N 1
ATOM 1179 C CA . ASN A 1 74 ? 25.51596 3.68937 -34.51404 1.000 12.63993 74 ASN C CA 1
ATOM 1180 C C . ASN A 1 74 ? 26.92598 3.26319 -34.85938 1.000 14.27736 74 ASN C C 1
ATOM 1181 O O . ASN A 1 74 ? 27.08781 2.29884 -35.62311 1.000 14.82141 74 ASN C O 1
ATOM 1192 N N . THR A 1 75 ? 27.94701 3.94310 -34.32127 1.000 14.66149 75 THR C N 1
ATOM 1193 C CA . THR A 1 75 ? 29.31115 3.49460 -34.57251 1.000 14.51877 75 THR C CA 1
ATOM 1194 C C . THR A 1 75 ? 29.59014 2.13753 -33.95044 1.000 15.26818 75 THR C C 1
ATOM 1195 O O . THR A 1 75 ? 30.58842 1.50580 -34.30553 1.000 17.78952 75 THR C O 1
ATOM 1206 N N . LYS A 1 76 ? 28.75835 1.69554 -33.00565 1.000 14.97634 76 LYS C N 1
ATOM 1207 C CA . LYS A 1 76 ? 28.85976 0.38462 -32.37596 1.000 15.59582 76 LYS C CA 1
ATOM 1208 C C . LYS A 1 76 ? 27.66286 -0.50132 -32.67966 1.000 12.80417 76 LYS C C 1
ATOM 1209 O O . LYS A 1 76 ? 27.50082 -1.56058 -32.04921 1.000 14.65754 76 LYS C O 1
ATOM 1228 N N . GLY A 1 77 ? 26.80436 -0.07925 -33.60941 1.000 12.87859 77 GLY C N 1
ATOM 1229 C CA . GLY A 1 77 ? 25.62781 -0.83634 -33.94511 1.000 13.28337 77 GLY C CA 1
ATOM 1230 C C . GLY A 1 77 ? 24.75496 -1.18383 -32.75251 1.000 12.43290 77 GLY C C 1
ATOM 1231 O O . GLY A 1 77 ? 24.11603 -2.23975 -32.75278 1.000 13.31583 77 GLY C O 1
ATOM 1235 N N . SER A 1 78 ? 24.67635 -0.29564 -31.76160 1.000 11.97980 78 SER C N 1
ATOM 1236 C CA . SER A 1 78 ? 24.11669 -0.65836 -30.47249 1.000 11.41391 78 SER C CA 1
ATOM 1237 C C . SER A 1 78 ? 22.99863 0.27677 -30.04632 1.000 11.64084 78 SER C C 1
ATOM 1238 O O . SER A 1 78 ? 22.93588 1.45053 -30.42349 1.000 12.73947 78 SER C O 1
ATOM 1246 N N . VAL A 1 79 ? 22.12221 -0.27566 -29.22442 1.000 10.41837 79 VAL C N 1
ATOM 1247 C CA . VAL A 1 79 ? 21.03582 0.44763 -28.57129 1.000 10.67589 79 VAL C CA 1
ATOM 1248 C C . VAL A 1 79 ? 21.05368 0.06654 -27.09535 1.000 10.22980 79 VAL C C 1
ATOM 1249 O O . VAL A 1 79 ? 21.45864 -1.04346 -26.72480 1.000 11.17778 79 VAL C O 1
ATOM 1262 N N . TYR A 1 80 ? 20.60737 1.00090 -26.25268 1.000 10.66569 80 TYR C N 1
ATOM 1263 C CA . TYR A 1 80 ? 20.72521 0.89235 -24.80712 1.000 10.44810 80 TYR C CA 1
ATOM 1264 C C . TYR A 1 80 ? 19.41851 1.30907 -24.17698 1.000 11.30750 80 TYR C C 1
ATOM 1265 O O . TYR A 1 80 ? 18.74565 2.22695 -24.65610 1.000 11.44430 80 TYR C O 1
ATOM 1283 N N . LEU A 1 81 ? 19.12621 0.69841 -23.03289 1.000 10.71993 81 LEU C N 1
ATOM 1284 C CA . LEU A 1 81 ? 17.95848 1.06690 -22.24220 1.000 11.73589 81 LEU C CA 1
ATOM 1285 C C . LEU A 1 81 ? 18.44975 1.25691 -20.81163 1.000 11.51299 81 LEU C C 1
ATOM 1286 O O . LEU A 1 81 ? 18.82153 0.29078 -20.14450 1.000 11.63282 81 LEU C O 1
ATOM 1302 N N . GLN A 1 82 ? 18.47032 2.49221 -20.35157 1.000 11.72799 82 GLN C N 1
ATOM 1303 C CA . GLN A 1 82 ? 18.85219 2.81836 -18.97539 1.000 12.12473 82 GLN C CA 1
ATOM 1304 C C . GLN A 1 82 ? 17.55755 2.88697 -18.18374 1.000 11.77994 82 GLN C C 1
ATOM 1305 O O . GLN A 1 82 ? 16.69977 3.73237 -18.45857 1.000 13.34808 82 GLN C O 1
ATOM 1319 N N . MET A 1 83 ? 17.39066 1.97800 -17.24269 1.000 11.31413 83 MET C N 1
ATOM 1320 C CA . MET A 1 83 ? 16.16078 1.85216 -16.47998 1.000 11.68641 83 MET C CA 1
ATOM 1321 C C . MET A 1 83 ? 16.43985 2.32045 -15.05339 1.000 12.21272 83 MET C C 1
ATOM 1322 O O . MET A 1 83 ? 17.17886 1.65656 -14.31686 1.000 13.61708 83 MET C O 1
ATOM 1336 N N . ASN A 1 84 ? 15.88065 3.47025 -14.69059 1.000 13.31904 84 ASN C N 1
ATOM 1337 C CA . ASN A 1 84 ? 16.05135 4.01890 -13.35606 1.000 14.37554 84 ASN C CA 1
ATOM 1338 C C . ASN A 1 84 ? 14.76752 3.86016 -12.56040 1.000 15.97863 84 ASN C C 1
ATOM 1339 O O . ASN A 1 84 ? 13.69348 3.63576 -13.10223 1.000 15.50278 84 ASN C O 1
ATOM 1350 N N . SER A 1 85 ? 14.89197 3.99577 -11.24495 1.000 16.28168 85 SER C N 1
ATOM 1351 C CA . SER A 1 85 ? 13.72750 3.98058 -10.36713 1.000 17.83279 85 SER C CA 1
ATOM 1352 C C . SER A 1 85 ? 12.86210 2.75285 -10.62294 1.000 16.08461 85 SER C C 1
ATOM 1353 O O . SER A 1 85 ? 11.63901 2.83354 -10.77395 1.000 16.35587 85 SER C O 1
ATOM 1361 N N . LEU A 1 86 ? 13.50214 1.59282 -10.64832 1.000 15.64713 86 LEU C N 1
ATOM 1362 C CA . LEU A 1 86 ? 12.79103 0.37159 -10.99370 1.000 15.47607 86 LEU C CA 1
ATOM 1363 C C . LEU A 1 86 ? 11.78112 -0.01906 -9.92907 1.000 14.99464 86 LEU C C 1
ATOM 1364 O O . LEU A 1 86 ? 11.99338 0.20345 -8.73321 1.000 15.95995 86 LEU C O 1
ATOM 1380 N N . LYS A 1 87 ? 10.70611 -0.65547 -10.36922 1.000 14.94912 87 LYS C N 1
ATOM 1381 C CA . LYS A 1 87 ? 9.60097 -1.09914 -9.54113 1.000 15.84244 87 LYS C CA 1
ATOM 1382 C C . LYS A 1 87 ? 9.32982 -2.56346 -9.82971 1.000 15.43991 87 LYS C C 1
ATOM 1383 O O . LYS A 1 87 ? 9.62610 -3.05491 -10.92510 1.000 14.77966 87 LYS C O 1
ATOM 1402 N N . PRO A 1 88 ? 8.71686 -3.27611 -8.89252 1.000 16.56721 88 PRO C N 1
ATOM 1403 C CA . PRO A 1 88 ? 8.36609 -4.68406 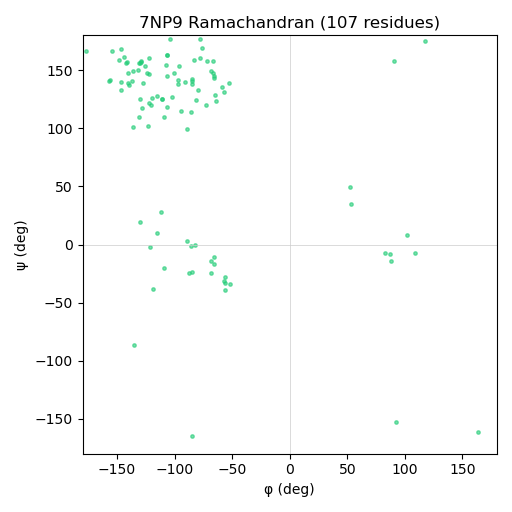-9.15339 1.000 16.53955 88 PRO C CA 1
ATOM 1404 C C . PRO A 1 88 ? 7.58156 -4.88262 -10.44526 1.000 16.92304 88 PRO C C 1
ATOM 1405 O O . PRO A 1 88 ? 7.77028 -5.88830 -11.14935 1.000 17.41309 88 PRO C O 1
ATOM 1416 N N . GLU A 1 89 ? 6.73634 -3.91968 -10.78847 1.000 17.36103 89 GLU C N 1
ATOM 1417 C CA . GLU A 1 89 ? 5.92090 -3.97109 -11.97751 1.000 18.37055 89 GLU C CA 1
ATOM 1418 C C . GLU A 1 89 ? 6.73534 -3.91689 -13.26105 1.000 16.20083 89 GLU C C 1
ATOM 1419 O O . GLU A 1 89 ? 6.16925 -4.17735 -14.32529 1.000 17.05380 89 GLU C O 1
ATOM 1431 N N . ASP A 1 90 ? 8.03046 -3.61144 -13.18852 1.000 13.88408 90 ASP C N 1
ATOM 1432 C CA . ASP A 1 90 ? 8.92279 -3.62210 -14.33494 1.000 13.04867 90 ASP C CA 1
ATOM 1433 C C . ASP A 1 90 ? 9.51921 -5.00151 -14.60821 1.000 12.32920 90 ASP C C 1
ATOM 1434 O O . ASP A 1 90 ? 10.23850 -5.16821 -15.59782 1.000 12.79917 90 ASP C O 1
ATOM 1443 N N . THR A 1 91 ? 9.20423 -6.00653 -13.79387 1.000 12.75861 91 THR C N 1
ATOM 1444 C CA . THR A 1 91 ? 9.70087 -7.36209 -13.99556 1.000 12.79924 91 THR C CA 1
ATOM 1445 C C . THR A 1 91 ? 9.12760 -7.91204 -15.29335 1.000 11.73285 91 THR C C 1
ATOM 1446 O O . THR A 1 91 ? 7.91640 -7.85007 -15.52298 1.000 13.34976 91 THR C O 1
ATOM 1457 N N . ALA A 1 92 ? 10.00197 -8.43065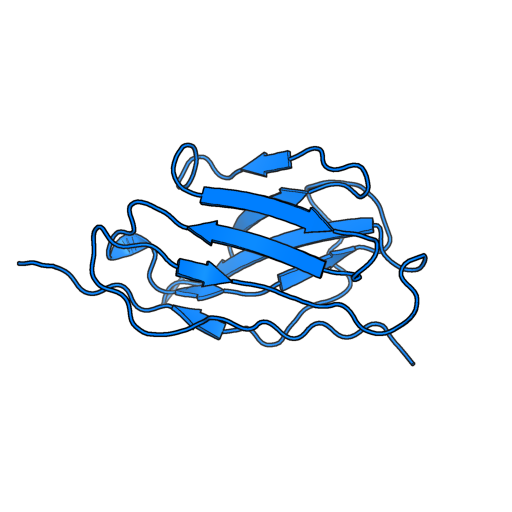 -16.15863 1.000 11.85379 92 ALA C N 1
ATOM 1458 C CA . ALA A 1 92 ? 9.57262 -8.89813 -17.47752 1.000 10.95811 92 ALA C CA 1
ATOM 1459 C C . ALA A 1 92 ? 10.75986 -9.49877 -18.20826 1.000 10.70899 92 ALA C C 1
ATOM 1460 O O . ALA A 1 92 ? 11.90990 -9.30883 -17.82327 1.000 11.70619 92 ALA C O 1
ATOM 1467 N N . VAL A 1 93 ? 10.45953 -10.21639 -19.29160 1.000 10.33506 93 VAL C N 1
ATOM 1468 C CA . VAL A 1 93 ? 11.45246 -10.50805 -20.32723 1.000 10.90178 93 VAL C CA 1
ATOM 1469 C C . VAL A 1 93 ? 11.52737 -9.27954 -21.23227 1.000 10.07628 93 VAL C C 1
ATOM 1470 O O . VAL A 1 93 ? 10.50671 -8.82206 -21.75257 1.000 11.14914 93 VAL C O 1
ATOM 1483 N N . TYR A 1 94 ? 12.72212 -8.72918 -21.39387 1.000 10.00834 94 TYR C N 1
ATOM 1484 C CA . TYR A 1 94 ? 12.97025 -7.57494 -22.24822 1.000 10.18543 94 TYR C CA 1
ATOM 1485 C C . TYR A 1 94 ? 13.59454 -8.05942 -23.54894 1.000 10.68621 94 TYR C C 1
ATOM 1486 O O . TYR A 1 94 ? 14.60748 -8.77060 -23.53893 1.000 10.95847 94 TYR C O 1
ATOM 1504 N N . TYR A 1 95 ? 12.98881 -7.65180 -24.67422 1.000 9.89033 95 TYR C N 1
ATOM 1505 C CA A TYR A 1 95 ? 13.42912 -8.01699 -26.01048 0.585 9.66369 95 TYR C CA 1
ATOM 1506 C CA B TYR A 1 95 ? 13.44636 -8.01214 -26.00673 0.415 9.89621 95 TYR C CA 1
ATOM 1507 C C . TYR A 1 95 ? 13.90499 -6.75793 -26.72951 1.000 10.05225 95 TYR C C 1
ATOM 1508 O O . TYR A 1 95 ? 13.24575 -5.71209 -26.67303 1.000 11.51253 95 TYR C O 1
ATOM 1541 N N . CYS A 1 96 ? 15.01563 -6.85966 -27.44479 1.000 9.31483 96 CYS C N 1
ATOM 1542 C CA . CYS A 1 96 ? 15.36808 -5.82965 -28.40371 1.000 9.97024 96 CYS C CA 1
ATOM 1543 C C . CYS A 1 96 ? 14.78333 -6.22083 -29.75771 1.000 9.46021 96 CYS C C 1
ATOM 1544 O O . CYS A 1 96 ? 14.79713 -7.39487 -30.13761 1.000 10.39067 96 CYS C O 1
ATOM 1552 N N . ALA A 1 97 ? 14.26596 -5.22913 -30.46360 1.000 9.32816 97 ALA C N 1
ATOM 1553 C CA . ALA A 1 97 ? 13.75081 -5.39934 -31.82498 1.000 8.94293 97 ALA C CA 1
ATOM 1554 C C . ALA A 1 97 ? 14.36499 -4.32631 -32.71320 1.000 8.92902 97 ALA C C 1
ATOM 1555 O O . ALA A 1 97 ? 14.73566 -3.25048 -32.26530 1.000 9.66054 97 ALA C O 1
ATOM 1562 N N . ALA A 1 98 ? 14.40608 -4.61076 -34.00613 1.000 8.77452 98 ALA C N 1
ATOM 1563 C CA . ALA A 1 98 ? 14.85952 -3.64156 -34.98591 1.000 9.37319 98 ALA C CA 1
ATOM 1564 C C . ALA A 1 98 ? 14.00299 -3.77064 -36.22956 1.000 8.79814 98 ALA C C 1
ATOM 1565 O O . ALA A 1 98 ? 13.42391 -4.81495 -36.51920 1.000 10.07882 98 ALA C O 1
ATOM 1572 N N . SER A 1 99 ? 13.97963 -2.68817 -36.98384 1.000 8.49352 99 SER C N 1
ATOM 1573 C CA . SER A 1 99 ? 13.25050 -2.60920 -38.24857 1.000 8.37538 99 SER C CA 1
ATOM 1574 C C . SER A 1 99 ? 14.19109 -2.25406 -39.37642 1.000 8.59014 99 SER C C 1
ATOM 1575 O O . SER A 1 99 ? 15.12317 -1.49312 -39.18711 1.000 8.89926 99 SER C O 1
ATOM 1583 N N . GLU A 1 100 ? 13.90611 -2.78162 -40.57532 1.000 8.47667 100 GLU C N 1
ATOM 1584 C CA . GLU A 1 100 ? 14.58208 -2.22758 -41.75409 1.000 8.59254 100 GLU C CA 1
ATOM 1585 C C . GLU A 1 100 ? 14.33893 -0.72934 -41.87952 1.000 9.32838 100 GLU C C 1
ATOM 1586 O O . GLU A 1 100 ? 15.17472 -0.00082 -42.42850 1.000 9.99617 100 GLU C O 1
ATOM 1598 N N . ASN A 1 101 ? 13.15818 -0.26542 -41.45758 1.000 8.65711 101 ASN C N 1
ATOM 1599 C CA . ASN A 1 101 ? 12.70757 1.09493 -41.68667 1.000 9.34181 101 ASN C CA 1
ATOM 1600 C C . ASN A 1 101 ? 12.82421 1.92678 -40.41965 1.000 9.72471 101 ASN C C 1
ATOM 1601 O O . ASN A 1 101 ? 13.25400 1.44076 -39.36752 1.000 9.77130 101 ASN C O 1
ATOM 1612 N N . ASN A 1 102 ? 12.49103 3.21123 -40.53976 1.000 9.80529 102 ASN C N 1
ATOM 1613 C CA . ASN A 1 102 ? 12.85205 4.19962 -39.53245 1.000 10.02905 102 ASN C CA 1
ATOM 1614 C C . ASN A 1 102 ? 11.65373 4.74909 -38.77905 1.000 11.08146 102 ASN C C 1
ATOM 1615 O O . ASN A 1 102 ? 11.71153 5.86761 -38.28809 1.000 13.55789 102 ASN C O 1
ATOM 1626 N N . LEU A 1 103 ? 10.59200 3.97669 -38.65356 1.000 10.64393 103 LEU C N 1
ATOM 1627 C CA . LEU A 1 103 ? 9.40594 4.36602 -37.90916 1.000 10.95474 103 LEU C CA 1
ATOM 1628 C C . LEU A 1 103 ? 9.48254 3.79987 -36.50369 1.000 11.64218 103 LEU C C 1
ATOM 1629 O O . LEU A 1 103 ? 10.12130 2.79004 -36.25391 1.000 12.77409 103 LEU C O 1
ATOM 1645 N N . LEU A 1 104 ? 8.81785 4.46000 -35.57250 1.000 11.54094 104 LEU C N 1
ATOM 1646 C CA . LEU A 1 104 ? 8.90263 4.10244 -34.16242 1.000 12.61489 104 LEU C CA 1
ATOM 1647 C C . LEU A 1 104 ? 7.86198 3.07807 -33.73203 1.000 12.71961 104 LEU C C 1
ATOM 1648 O O . LEU A 1 104 ? 7.89261 2.66229 -32.57456 1.000 12.52224 104 LEU C O 1
ATOM 1664 N N . THR A 1 105 ? 7.02951 2.56153 -34.65284 1.000 14.05674 105 THR C N 1
ATOM 1665 C CA . THR A 1 105 ? 5.92066 1.66325 -34.33206 1.000 16.27329 105 THR C CA 1
ATOM 1666 C C . THR A 1 105 ? 5.86450 0.38165 -35.17314 1.000 18.07870 105 THR C C 1
ATOM 1667 O O . THR A 1 105 ? 4.80535 -0.26784 -35.24067 1.000 18.62753 105 THR C O 1
ATOM 1678 N N . GLY A 1 106 ? 6.95965 -0.00714 -35.80577 1.000 14.74886 106 GLY C N 1
ATOM 1679 C CA . GLY A 1 106 ? 6.99145 -1.17180 -36.66192 1.000 14.37393 106 GLY C CA 1
ATOM 1680 C C . GLY A 1 106 ? 7.31365 -0.78432 -38.09100 1.000 13.15174 106 GLY C C 1
ATOM 1681 O O . GLY A 1 106 ? 7.41224 0.38774 -38.44472 1.000 13.11940 106 GLY C O 1
ATOM 1685 N N . VAL A 1 107 ? 7.46818 -1.78812 -38.91909 1.000 13.31414 107 VAL C N 1
ATOM 1686 C CA . VAL A 1 107 ? 7.32426 -3.18312 -38.62654 1.000 11.71091 107 VAL C CA 1
ATOM 1687 C C . VAL A 1 107 ? 8.62518 -3.71256 -38.05908 1.000 10.77683 107 VAL C C 1
ATOM 1688 O O . VAL A 1 107 ? 9.71262 -3.39575 -38.55294 1.000 11.96745 107 VAL C O 1
ATOM 1701 N N . TRP A 1 108 ? 8.51066 -4.54316 -37.02626 1.000 10.00812 108 TRP C N 1
ATOM 1702 C CA . TRP A 1 108 ? 9.68566 -5.07696 -36.34715 1.000 9.21142 108 TRP C CA 1
ATOM 1703 C C . TRP A 1 108 ? 10.11804 -6.38158 -37.01864 1.000 10.03917 108 TRP C C 1
ATOM 1704 O O . TRP A 1 108 ? 9.62106 -7.47600 -36.70522 1.000 12.18834 108 TRP C O 1
ATOM 1725 N N . HIS A 1 109 ? 11.12145 -6.26863 -37.86941 1.000 9.03605 109 HIS C N 1
ATOM 1726 C CA . HIS A 1 109 ? 11.58655 -7.37324 -38.68979 1.000 9.03174 109 HIS C CA 1
ATOM 1727 C C . HIS A 1 109 ? 12.57532 -8.27252 -37.97341 1.000 9.62038 109 HIS C C 1
ATOM 1728 O O . HIS A 1 109 ? 12.73135 -9.42755 -38.38552 1.000 10.31102 109 HIS C O 1
ATOM 1742 N N . TYR A 1 110 ? 13.27221 -7.75824 -36.95693 1.000 9.21124 110 TYR C N 1
ATOM 1743 C CA A TYR A 1 110 ? 14.35758 -8.47341 -36.31537 0.430 9.97838 110 TYR C CA 1
ATOM 1744 C CA B TYR A 1 110 ? 14.35957 -8.47326 -36.32041 0.570 9.41591 110 TYR C CA 1
ATOM 1745 C C . TYR A 1 110 ? 14.12165 -8.45380 -34.81639 1.000 9.67919 110 TYR C C 1
ATOM 1746 O O . TYR A 1 110 ? 13.73305 -7.42900 -34.25994 1.000 10.04610 110 TYR C O 1
ATOM 1779 N N . TRP A 1 111 ? 14.40348 -9.56591 -34.15805 1.000 9.49690 111 TRP C N 1
ATOM 1780 C CA . TRP A 1 111 ? 14.12574 -9.72748 -32.73159 1.000 9.21788 111 TRP C CA 1
ATOM 1781 C C . TRP A 1 111 ? 15.24915 -10.47234 -32.05041 1.000 9.67602 111 TRP C C 1
ATOM 1782 O O . TRP A 1 111 ? 15.76459 -11.45669 -32.58444 1.000 10.97687 111 TRP C O 1
ATOM 1803 N N . GLY A 1 112 ? 15.61144 -10.01612 -30.85612 1.000 9.49591 112 GLY C N 1
ATOM 1804 C CA . GLY A 1 112 ? 16.45635 -10.80330 -29.98854 1.000 10.05349 112 GLY C CA 1
ATOM 1805 C C . GLY A 1 112 ? 15.65421 -11.88766 -29.30605 1.000 11.36705 112 GLY C C 1
ATOM 1806 O O . GLY A 1 112 ? 14.43663 -11.96348 -29.42827 1.000 15.44483 112 GLY C O 1
ATOM 1810 N N . ARG A 1 113 ? 16.34727 -12.72143 -28.53466 1.000 12.64918 113 ARG C N 1
ATOM 1811 C CA A ARG A 1 113 ? 15.69565 -13.79790 -27.79395 0.595 14.94378 113 ARG C CA 1
ATOM 1812 C CA B ARG A 1 113 ? 15.70013 -13.79795 -27.79048 0.405 15.25739 113 ARG C CA 1
ATOM 1813 C C . ARG A 1 113 ? 15.21198 -13.36405 -26.41478 1.000 13.87887 113 ARG C C 1
ATOM 1814 O O . ARG A 1 113 ? 14.50665 -14.12844 -25.75919 1.000 16.84940 113 ARG C O 1
ATOM 1855 N N . GLY A 1 114 ? 15.55006 -12.16362 -25.98244 1.000 11.96169 114 GLY C N 1
ATOM 1856 C CA . GLY A 1 114 ? 15.09320 -11.62658 -24.72470 1.000 12.80632 114 GLY C CA 1
ATOM 1857 C C . GLY A 1 114 ? 16.02154 -11.93222 -23.56356 1.000 13.43957 114 GLY C C 1
ATOM 1858 O O . GLY A 1 114 ? 16.77889 -12.89654 -23.56056 1.000 16.09543 114 GLY C O 1
ATOM 1862 N N . THR A 1 115 ? 15.89926 -11.10472 -22.53319 1.000 12.98893 115 THR C N 1
ATOM 1863 C CA . THR A 1 115 ? 16.63610 -11.25068 -21.28832 1.000 13.68585 115 THR C CA 1
ATOM 1864 C C . THR A 1 115 ? 15.71276 -10.92707 -20.12558 1.000 13.31475 115 THR C C 1
ATOM 1865 O O . THR A 1 115 ? 14.94410 -9.96934 -20.16796 1.000 12.56732 115 THR C O 1
ATOM 1876 N N . GLN A 1 116 ? 15.78973 -11.73418 -19.07643 1.000 13.18293 116 GLN C N 1
ATOM 1877 C CA . GLN A 1 116 ? 14.92267 -11.55754 -17.91245 1.000 13.47843 116 GLN C CA 1
ATOM 1878 C C . GLN A 1 116 ? 15.44314 -10.45106 -16.99843 1.000 12.84013 116 GLN C C 1
ATOM 1879 O O . GLN A 1 116 ? 16.63222 -10.40632 -16.66119 1.000 14.40283 116 GLN C O 1
ATOM 1893 N N . VAL A 1 117 ? 14.53449 -9.57108 -16.58597 1.000 12.57005 117 VAL C N 1
ATOM 1894 C CA . VAL A 1 117 ? 14.77929 -8.57058 -15.54993 1.000 13.04157 117 VAL C CA 1
ATOM 1895 C C . VAL A 1 117 ? 13.75957 -8.78973 -14.44794 1.000 14.41818 117 VAL C C 1
ATOM 1896 O O . VAL A 1 117 ? 12.55058 -8.73651 -14.70034 1.000 13.88172 117 VAL C O 1
ATOM 1909 N N . THR A 1 118 ? 14.23886 -9.03912 -13.23145 1.000 14.70915 118 THR C N 1
ATOM 1910 C CA . THR A 1 118 ? 13.37773 -9.28861 -12.07999 1.000 16.04954 118 THR C CA 1
ATOM 1911 C C . THR A 1 118 ? 13.68167 -8.23152 -11.04287 1.000 15.94793 118 THR C C 1
ATOM 1912 O O . THR A 1 118 ? 14.82202 -8.12741 -10.59181 1.000 18.38609 118 THR C O 1
ATOM 1923 N N . VAL A 1 119 ? 12.67032 -7.44590 -10.68336 1.000 14.46643 119 VAL C N 1
ATOM 1924 C CA . VAL A 1 119 ? 12.78090 -6.37374 -9.70233 1.000 15.56654 119 VAL C CA 1
ATOM 1925 C C . VAL A 1 119 ? 12.09380 -6.82169 -8.42409 1.000 19.09453 119 VAL C C 1
ATOM 1926 O O . VAL A 1 119 ? 10.87983 -7.06200 -8.40346 1.000 20.27597 119 VAL C O 1
ATOM 1939 N N . SER A 1 120 ? 12.85764 -6.90766 -7.34795 1.000 21.02147 120 SER C N 1
ATOM 1940 C CA . SER A 1 120 ? 12.35557 -7.40137 -6.07143 1.000 24.80501 120 SER C CA 1
ATOM 1941 C C . SER A 1 120 ? 11.96666 -6.23303 -5.17944 1.000 28.00058 120 SER C C 1
ATOM 1942 O O . SER A 1 120 ? 12.64658 -5.20328 -5.15461 1.000 28.83846 120 SER C O 1
ATOM 1950 N N . SER A 1 121 ? 10.86855 -6.40144 -4.44904 1.000 31.34063 121 SER C N 1
ATOM 1951 C CA . SER A 1 121 ? 10.38120 -5.34672 -3.57957 1.000 36.99356 121 SER C CA 1
ATOM 1952 C C . SER A 1 121 ? 11.29296 -5.20042 -2.36799 1.000 41.92055 121 SER C C 1
ATOM 1953 O O . SER A 1 121 ? 12.04015 -6.11055 -2.00280 1.000 40.21032 121 SER C O 1
ATOM 1961 N N . LEU A 1 122 ? 11.23378 -4.02116 -1.75513 1.000 47.78496 122 LEU C N 1
ATOM 1962 C CA . LEU A 1 122 ? 11.95883 -3.75986 -0.52091 1.000 55.85678 122 LEU C CA 1
ATOM 1963 C C . LEU A 1 122 ? 11.16393 -4.16550 0.71387 1.000 61.44791 122 LEU C C 1
ATOM 1964 O O . LEU A 1 122 ? 11.76660 -4.44115 1.75888 1.000 64.61822 122 LEU C O 1
ATOM 1980 N N . GLU A 1 123 ? 9.83599 -4.21715 0.61250 1.000 65.84605 123 GLU C N 1
ATOM 1981 C CA . GLU A 1 123 ? 8.98117 -4.65979 1.70894 1.000 63.35944 123 GLU C CA 1
ATOM 1982 C C . GLU A 1 123 ? 8.59270 -6.12470 1.53896 1.000 71.07630 123 GLU C C 1
ATOM 1983 O O . GLU A 1 123 ? 7.40852 -6.46448 1.52844 1.000 79.00545 123 GLU C O 1
#

Nearest PDB structures (foldseek):
  7p2d-assembly1_C  TM=9.961E-01  e=6.127E-24  Lama glama
  8dfh-assembly1_H  TM=9.287E-01  e=3.917E-16  Homo sapiens
  4rgn-assembly1_B  TM=9.376E-01  e=1.271E-15  Mus musculus
  8df5-assembly1_H  TM=9.255E-01  e=7.443E-16  Homo sapiens
  8df5-assembly1_M  TM=9.097E-01  e=1.848E-15  Homo sapiens

Foldseek 3Di:
DDKAKAKDWADEAEAQAKTKIKIAIDDDLLQWWKKFKWWADPPGDTHTAKMAGN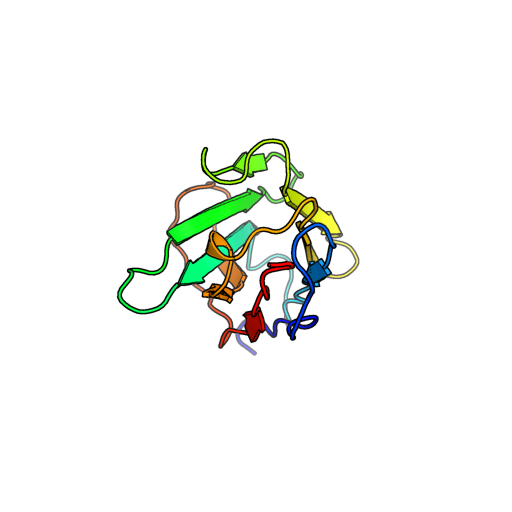VGDIDGDPVQPPFWDWGADSVRNMIMIIGGRDDQVRWTFMKMFTASDGDRPDDGPYIHPTHTHGYDYPD

Secondary structure (DSSP, 8-state):
---EEEEE--EEEETT--EEEEEEEES-GGG---EEEEEE-TTS--EEEEEE-TT--EEE-GGGTTTEEEEEEGGGTEEEEEE-S--GGG-EEEEEEE-SS--TT----EE---EEEEEE---

Solvent-accessible surface area: 6497 Å² total; per-residue (Å²): 202,117,8,74,9,100,17,78,37,33,27,159,18,112,12,58,27,62,36,132,0,16,1,58,12,48,55,82,51,122,45,1,38,0,0,0,0,19,21,59,23,114,90,131,160,102,72,50,0,1,0,4,2,65,75,34,159,58,76,45,23,118,59,0,117,86,33,6,74,5,49,35,45,46,129,136,11,11,0,40,0,61,0,65,57,3,89,54,133,2,29,1,47,0,32,0,0,0,0,91,81,62,115,32,114,11,103,33,76,24,91,4,215,24,25,85,0,45,6,61,61,129,200

B-factor: mean 19.21, std 10.15, range [4.85, 79.02]